Protein AF-A0A2E4ED97-F1 (afdb_monomer)

Structure (mmCIF, N/CA/C/O backbone):
data_AF-A0A2E4ED97-F1
#
_entry.id   AF-A0A2E4ED97-F1
#
loop_
_atom_site.group_PDB
_atom_site.id
_atom_site.type_symbol
_atom_site.label_atom_id
_atom_site.label_alt_id
_atom_site.label_comp_id
_atom_site.label_asym_id
_atom_site.label_entity_id
_atom_site.label_seq_id
_atom_site.pdbx_PDB_ins_code
_atom_site.Cartn_x
_atom_site.Cartn_y
_atom_site.Cartn_z
_atom_site.occupancy
_atom_site.B_iso_or_equiv
_atom_site.auth_seq_id
_atom_site.auth_comp_id
_atom_site.auth_asym_id
_atom_site.auth_atom_id
_atom_site.pdbx_PDB_model_num
ATOM 1 N N . MET A 1 1 ? -7.094 8.442 -19.538 1.00 48.50 1 MET A N 1
ATOM 2 C CA . MET A 1 1 ? -6.391 9.690 -19.163 1.00 48.50 1 MET A CA 1
ATOM 3 C C . MET A 1 1 ? -4.955 9.420 -18.689 1.00 48.50 1 MET A C 1
ATOM 5 O O . MET A 1 1 ? -4.063 10.078 -19.195 1.00 48.50 1 MET A O 1
ATOM 9 N N . GLY A 1 2 ? -4.703 8.425 -17.819 1.00 49.50 2 GLY A N 1
ATOM 10 C CA . GLY A 1 2 ? -3.381 8.196 -17.195 1.00 49.50 2 GLY A CA 1
ATOM 11 C C . GLY A 1 2 ? -2.204 7.784 -18.103 1.00 49.50 2 GLY A C 1
ATOM 12 O O . GLY A 1 2 ? -1.087 8.224 -17.866 1.00 49.50 2 GLY A O 1
ATOM 13 N N . LEU A 1 3 ? -2.413 7.007 -19.178 1.00 52.66 3 LEU A N 1
ATOM 14 C CA . LEU A 1 3 ? -1.298 6.632 -20.072 1.00 52.66 3 LEU A CA 1
ATOM 15 C C . LEU A 1 3 ? -0.729 7.816 -20.875 1.00 52.66 3 LEU A C 1
ATOM 17 O O . LEU A 1 3 ? 0.451 7.828 -21.201 1.00 52.66 3 LEU A O 1
ATOM 21 N N . PHE A 1 4 ? -1.558 8.815 -21.192 1.00 51.97 4 PHE A N 1
ATOM 22 C CA . PHE A 1 4 ? -1.123 10.000 -21.939 1.00 51.97 4 PHE A CA 1
ATOM 23 C C . PHE A 1 4 ? -0.359 10.994 -21.057 1.00 51.97 4 PHE A C 1
ATOM 25 O O . PHE A 1 4 ? 0.481 11.731 -21.564 1.00 51.97 4 PHE A O 1
ATOM 32 N N . THR A 1 5 ? -0.607 10.998 -19.742 1.00 56.44 5 THR A N 1
ATOM 33 C CA . THR A 1 5 ? 0.119 11.858 -18.797 1.00 56.44 5 THR A CA 1
ATOM 34 C C . THR A 1 5 ? 1.522 11.344 -18.477 1.00 56.44 5 THR A C 1
ATOM 36 O O . THR A 1 5 ? 2.351 12.146 -18.074 1.00 56.44 5 THR A O 1
ATOM 39 N N . LEU A 1 6 ? 1.826 10.058 -18.698 1.00 57.25 6 LEU A N 1
ATOM 40 C CA . LEU A 1 6 ? 3.166 9.492 -18.462 1.00 57.25 6 LEU A CA 1
ATOM 41 C C . LEU A 1 6 ? 4.239 10.139 -19.347 1.00 57.25 6 LEU A C 1
ATOM 43 O O . LEU A 1 6 ? 5.241 10.631 -18.835 1.00 57.25 6 LEU A O 1
ATOM 47 N N . ASN A 1 7 ? 3.979 10.241 -20.653 1.00 58.31 7 ASN A N 1
ATOM 48 C CA . ASN A 1 7 ? 4.899 10.910 -21.575 1.00 58.31 7 ASN A CA 1
ATOM 49 C C . ASN A 1 7 ? 5.078 12.395 -21.241 1.00 58.31 7 ASN A C 1
ATOM 51 O O . ASN A 1 7 ? 6.154 12.932 -21.429 1.00 58.31 7 ASN A O 1
ATOM 55 N N . TRP A 1 8 ? 4.030 13.069 -20.760 1.00 57.97 8 TRP A N 1
ATOM 56 C CA . TRP A 1 8 ? 4.088 14.511 -20.504 1.00 57.97 8 TRP A CA 1
ATOM 57 C C . TRP A 1 8 ? 4.713 14.869 -19.149 1.00 57.97 8 TRP A C 1
ATOM 59 O O . TRP A 1 8 ? 5.305 15.933 -19.010 1.00 57.97 8 TRP A O 1
ATOM 69 N N . VAL A 1 9 ? 4.554 14.005 -18.142 1.00 64.31 9 VAL A N 1
ATOM 70 C CA . VAL A 1 9 ? 5.041 14.245 -16.774 1.00 64.31 9 VAL A CA 1
ATOM 71 C C . VAL A 1 9 ? 6.419 13.643 -16.543 1.00 64.31 9 VAL A C 1
ATOM 73 O O . VAL A 1 9 ? 7.174 14.211 -15.766 1.00 64.31 9 VAL A O 1
ATOM 76 N N . SER A 1 10 ? 6.716 12.499 -17.163 1.00 59.62 10 SER A N 1
ATOM 77 C CA . SER A 1 10 ? 7.913 11.703 -16.865 1.00 59.62 10 SER A CA 1
ATOM 78 C C . SER A 1 10 ? 8.821 11.429 -18.064 1.00 59.62 10 SER A C 1
ATOM 80 O O . SER A 1 10 ? 9.864 10.819 -17.879 1.00 59.62 10 SER A O 1
ATOM 82 N N . ASP A 1 11 ? 8.432 11.824 -19.283 1.00 66.19 11 ASP A N 1
ATOM 83 C CA . ASP A 1 11 ? 9.076 11.405 -20.545 1.00 66.19 11 ASP A CA 1
ATOM 84 C C . ASP A 1 11 ? 9.209 9.869 -20.706 1.00 66.19 11 ASP A C 1
ATOM 86 O O . ASP A 1 11 ? 9.911 9.387 -21.591 1.00 66.19 11 ASP A O 1
ATOM 90 N N . VAL A 1 12 ? 8.507 9.087 -19.875 1.00 65.50 12 VAL A N 1
ATOM 91 C CA . VAL A 1 12 ? 8.504 7.620 -19.903 1.00 65.50 12 VAL A CA 1
ATOM 92 C C . VAL A 1 12 ? 7.413 7.133 -20.848 1.00 65.50 12 VAL A C 1
ATOM 94 O O . VAL A 1 12 ? 6.223 7.435 -20.669 1.00 65.50 12 VAL A O 1
ATOM 97 N N . LEU A 1 13 ? 7.801 6.314 -21.825 1.00 70.38 13 LEU A N 1
ATOM 98 C CA . LEU A 1 13 ? 6.840 5.673 -22.717 1.00 70.38 13 LEU A CA 1
ATOM 99 C C . LEU A 1 13 ? 6.055 4.594 -21.949 1.00 70.38 13 LEU A C 1
ATOM 101 O O . LEU A 1 13 ? 6.644 3.820 -21.198 1.00 70.38 13 LEU A O 1
ATOM 105 N N . PRO A 1 14 ? 4.741 4.419 -22.188 1.00 69.44 14 PRO A N 1
ATOM 106 C CA . PRO A 1 14 ? 3.959 3.376 -21.516 1.00 69.44 14 PRO A CA 1
ATOM 107 C C . PRO A 1 14 ? 4.469 1.939 -21.709 1.00 69.44 14 PRO A C 1
ATOM 109 O O . PRO A 1 14 ? 4.089 1.049 -20.956 1.00 69.44 14 PRO A O 1
ATOM 112 N N . ILE A 1 15 ? 5.304 1.692 -22.721 1.00 68.06 15 ILE A N 1
ATOM 113 C CA . ILE A 1 15 ? 5.941 0.389 -22.935 1.00 68.06 15 ILE A CA 1
ATOM 114 C C . ILE A 1 15 ? 7.127 0.164 -21.984 1.00 68.06 15 ILE A C 1
ATOM 116 O O . ILE A 1 15 ? 7.409 -0.972 -21.628 1.00 68.06 15 ILE A O 1
ATOM 120 N N . GLU A 1 16 ? 7.793 1.231 -21.537 1.00 78.00 16 GLU A N 1
ATOM 121 C CA . GLU A 1 16 ? 8.997 1.172 -20.694 1.00 78.00 16 GLU A CA 1
ATOM 122 C C . GLU A 1 16 ? 8.675 0.836 -19.235 1.00 78.00 16 GLU A C 1
ATOM 124 O O . GLU A 1 16 ? 9.534 0.360 -18.493 1.00 78.00 16 GLU A O 1
ATOM 129 N N . ILE A 1 17 ? 7.419 1.035 -18.827 1.00 83.00 17 ILE A N 1
ATOM 130 C CA . ILE A 1 17 ? 6.921 0.631 -17.508 1.00 83.00 17 ILE A CA 1
ATOM 131 C C . ILE A 1 17 ? 6.475 -0.833 -17.471 1.00 83.00 17 ILE A C 1
ATOM 133 O O . ILE A 1 17 ? 6.068 -1.309 -16.414 1.00 83.00 17 ILE A O 1
ATOM 137 N N . ILE A 1 18 ? 6.513 -1.551 -18.595 1.00 86.81 18 ILE A N 1
ATOM 138 C CA . ILE A 1 18 ? 6.181 -2.975 -18.665 1.00 86.81 18 ILE A CA 1
ATOM 139 C C . ILE A 1 18 ? 7.478 -3.751 -18.859 1.00 86.81 18 ILE A C 1
ATOM 141 O O . ILE A 1 18 ? 8.203 -3.538 -19.828 1.00 86.81 18 ILE A O 1
ATOM 145 N N . ASP A 1 19 ? 7.757 -4.690 -17.959 1.00 86.75 19 ASP A N 1
ATOM 146 C CA . ASP A 1 19 ? 8.857 -5.622 -18.162 1.00 86.75 19 ASP A CA 1
ATOM 147 C C . ASP A 1 19 ? 8.451 -6.681 -19.195 1.00 86.75 19 ASP A C 1
ATOM 149 O O . ASP A 1 19 ? 7.564 -7.506 -18.960 1.00 86.75 19 ASP A O 1
ATOM 153 N N . LEU A 1 20 ? 9.097 -6.632 -20.360 1.00 86.81 20 LEU A N 1
ATOM 154 C CA . LEU A 1 20 ? 8.907 -7.585 -21.456 1.00 86.81 20 LEU A CA 1
ATOM 155 C C . LEU A 1 20 ? 9.918 -8.740 -21.424 1.00 86.81 20 LEU A C 1
ATOM 157 O O . LEU A 1 20 ? 9.763 -9.704 -22.175 1.00 86.81 20 LEU A O 1
ATOM 161 N N . HIS A 1 21 ? 10.957 -8.646 -20.593 1.00 90.06 21 HIS A N 1
ATOM 162 C CA . HIS A 1 21 ? 12.028 -9.635 -20.512 1.00 90.06 21 HIS A CA 1
ATOM 163 C C . HIS A 1 21 ? 11.711 -10.720 -19.488 1.00 90.06 21 HIS A C 1
ATOM 165 O O . HIS A 1 21 ? 11.927 -11.905 -19.758 1.00 90.06 21 HIS A O 1
ATOM 171 N N . THR A 1 22 ? 11.177 -10.336 -18.329 1.00 91.69 22 THR A N 1
ATOM 172 C CA . THR A 1 22 ? 10.794 -11.304 -17.302 1.00 91.69 22 THR A CA 1
ATOM 173 C C . THR A 1 22 ? 9.485 -11.993 -17.684 1.00 91.69 22 THR A C 1
ATOM 175 O O . THR A 1 22 ? 8.490 -11.320 -17.962 1.00 91.69 22 THR A O 1
ATOM 178 N N . PRO A 1 23 ? 9.412 -13.334 -17.640 1.00 94.81 23 PRO A N 1
ATOM 179 C CA . PRO A 1 23 ? 8.164 -14.042 -17.870 1.00 94.81 23 PRO A CA 1
ATOM 180 C C . PRO A 1 23 ? 7.032 -13.562 -16.953 1.00 94.81 23 PRO A C 1
ATOM 182 O O . PRO A 1 23 ? 7.199 -13.458 -15.737 1.00 94.81 23 PRO A O 1
ATOM 185 N N . VAL A 1 24 ? 5.845 -13.347 -17.527 1.00 93.12 24 VAL A N 1
ATOM 186 C CA . VAL A 1 24 ? 4.677 -12.806 -16.805 1.00 93.12 24 VAL A CA 1
ATOM 187 C C . VAL A 1 24 ? 4.319 -13.633 -15.566 1.00 93.12 24 VAL A C 1
ATOM 189 O O . VAL A 1 24 ? 3.934 -13.074 -14.547 1.00 93.12 24 VAL A O 1
ATOM 192 N N . TYR A 1 25 ? 4.486 -14.957 -15.593 1.00 94.62 25 TYR A N 1
ATOM 193 C CA . TYR A 1 25 ? 4.185 -15.790 -14.423 1.00 94.62 25 TYR A CA 1
ATOM 194 C C . TYR A 1 25 ? 5.113 -15.509 -13.227 1.00 94.62 25 TYR A C 1
ATOM 196 O O . TYR A 1 25 ? 4.662 -15.623 -12.090 1.00 94.62 25 TYR A O 1
ATOM 204 N N . LEU A 1 26 ? 6.374 -15.111 -13.455 1.00 95.69 26 LEU A N 1
ATOM 205 C CA . LEU A 1 26 ? 7.281 -14.689 -12.379 1.00 95.69 26 LEU A CA 1
ATOM 206 C C . LEU A 1 26 ? 6.878 -13.321 -11.837 1.00 95.69 26 LEU A C 1
ATOM 208 O O . LEU A 1 26 ? 6.838 -13.138 -10.624 1.00 95.69 26 LEU A O 1
ATOM 212 N N . GLN A 1 27 ? 6.511 -12.395 -12.725 1.00 96.69 27 GLN A N 1
ATOM 213 C CA . GLN A 1 27 ? 5.984 -11.086 -12.339 1.00 96.69 27 GLN A CA 1
ATOM 214 C C . GLN A 1 27 ? 4.743 -11.237 -11.441 1.00 96.69 27 GLN A C 1
ATOM 216 O O . GLN A 1 27 ? 4.672 -10.665 -10.351 1.00 96.69 27 GLN A O 1
ATOM 221 N N . LEU A 1 28 ? 3.799 -12.090 -11.849 1.00 97.06 28 LEU A N 1
ATOM 222 C CA . LEU A 1 28 ? 2.621 -12.419 -11.049 1.00 97.06 28 LEU A CA 1
ATOM 223 C C . LEU A 1 28 ? 2.999 -13.103 -9.733 1.00 97.06 28 LEU A C 1
ATOM 225 O O . LEU A 1 28 ? 2.449 -12.742 -8.699 1.00 97.06 28 LEU A O 1
ATOM 229 N N . PHE A 1 29 ? 3.939 -14.051 -9.743 1.00 97.44 29 PHE A N 1
ATOM 230 C CA . PHE A 1 29 ? 4.383 -14.733 -8.526 1.00 97.44 29 PHE A CA 1
ATOM 231 C C . PHE A 1 29 ? 4.948 -13.752 -7.492 1.00 97.44 29 PHE A C 1
ATOM 233 O O . PHE A 1 29 ? 4.502 -13.764 -6.345 1.00 97.44 29 PHE A O 1
ATOM 240 N N . PHE A 1 30 ? 5.877 -12.875 -7.887 1.00 97.94 30 PHE A N 1
ATOM 241 C CA . PHE A 1 30 ? 6.465 -11.897 -6.970 1.00 97.94 30 PHE A CA 1
ATOM 242 C C . PHE A 1 30 ? 5.456 -10.848 -6.505 1.00 97.94 30 PHE A C 1
ATOM 244 O O . PHE A 1 30 ? 5.467 -10.492 -5.326 1.00 97.94 30 PHE A O 1
ATOM 251 N N . GLY A 1 31 ? 4.557 -10.397 -7.386 1.00 98.12 31 GLY A N 1
ATOM 252 C CA . GLY A 1 31 ? 3.472 -9.492 -7.007 1.00 98.12 31 GLY A CA 1
ATOM 253 C C . GLY A 1 31 ? 2.534 -10.129 -5.983 1.00 98.12 31 GLY A C 1
ATOM 254 O O . GLY A 1 31 ? 2.295 -9.567 -4.918 1.00 98.12 31 GLY A O 1
ATOM 255 N N . VAL A 1 32 ?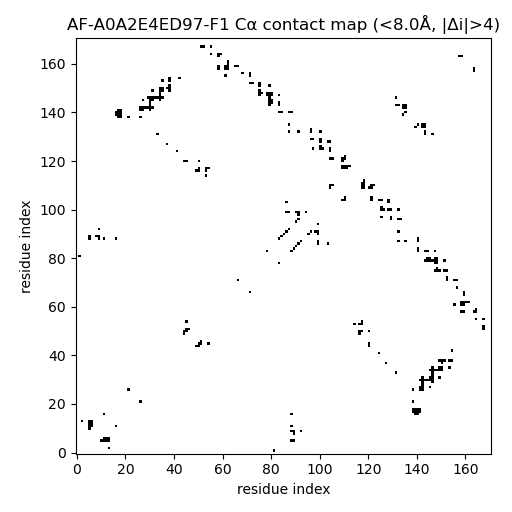 2.072 -11.352 -6.254 1.00 98.56 32 VAL A N 1
ATOM 256 C CA . VAL A 1 32 ? 1.195 -12.113 -5.355 1.00 98.56 32 VAL A CA 1
ATOM 257 C C . VAL A 1 32 ? 1.862 -12.370 -4.009 1.00 98.56 32 VAL A C 1
ATOM 259 O O . VAL A 1 32 ? 1.275 -12.066 -2.970 1.00 98.56 32 VAL A O 1
ATOM 262 N N . ALA A 1 33 ? 3.086 -12.897 -4.013 1.00 98.38 33 ALA A N 1
ATOM 263 C CA . ALA A 1 33 ? 3.819 -13.206 -2.790 1.00 98.38 33 ALA A CA 1
ATOM 264 C C . ALA A 1 33 ? 4.019 -11.952 -1.927 1.00 98.38 33 ALA A C 1
ATOM 266 O O . ALA A 1 33 ? 3.686 -11.964 -0.742 1.00 98.38 33 ALA A O 1
ATOM 267 N N . THR A 1 34 ? 4.494 -10.861 -2.534 1.00 98.50 34 THR A N 1
ATOM 268 C CA . THR A 1 34 ? 4.696 -9.577 -1.848 1.00 98.50 34 THR A CA 1
ATOM 269 C C . THR A 1 34 ? 3.381 -9.036 -1.289 1.00 98.50 34 THR A C 1
ATOM 271 O O . THR A 1 34 ? 3.323 -8.692 -0.111 1.00 98.50 34 THR A O 1
ATOM 274 N N . GLY A 1 35 ? 2.305 -9.038 -2.084 1.00 98.44 35 GLY A N 1
ATOM 275 C CA . GLY A 1 35 ? 0.987 -8.566 -1.657 1.00 98.44 35 GLY A CA 1
ATOM 276 C C . GLY A 1 35 ? 0.448 -9.321 -0.443 1.00 98.44 35 GLY A C 1
ATOM 277 O O . GLY A 1 35 ? 0.045 -8.700 0.540 1.00 98.44 35 GLY A O 1
ATOM 278 N N . PHE A 1 36 ? 0.507 -10.658 -0.458 1.00 98.56 36 PHE A N 1
ATOM 279 C CA . PHE A 1 36 ? 0.092 -11.470 0.689 1.00 98.56 36 PHE A CA 1
ATOM 280 C C . PHE A 1 36 ? 0.945 -11.193 1.928 1.00 98.56 36 PHE A C 1
ATOM 282 O O . PHE A 1 36 ? 0.392 -10.940 2.999 1.00 98.56 36 PHE A O 1
ATOM 289 N N . ILE A 1 37 ? 2.275 -11.223 1.799 1.00 98.56 37 ILE A N 1
ATOM 290 C CA . ILE A 1 37 ? 3.192 -10.998 2.926 1.00 98.56 37 ILE A CA 1
ATOM 291 C C . ILE A 1 37 ? 2.913 -9.637 3.569 1.00 98.56 37 ILE A C 1
ATOM 293 O O . ILE A 1 37 ? 2.705 -9.557 4.781 1.00 98.56 37 ILE A O 1
ATOM 297 N N . SER A 1 38 ? 2.839 -8.580 2.762 1.00 98.50 38 SER A N 1
ATOM 298 C CA . SER A 1 38 ? 2.560 -7.225 3.233 1.00 98.50 38 SER A CA 1
ATOM 299 C C . SER A 1 38 ? 1.183 -7.108 3.887 1.00 98.50 38 SER A C 1
ATOM 301 O O . SER A 1 38 ? 1.072 -6.490 4.946 1.00 98.50 38 SER A O 1
ATOM 303 N N . ALA A 1 39 ? 0.151 -7.740 3.317 1.00 98.25 39 ALA A N 1
ATOM 304 C CA . ALA A 1 39 ? -1.197 -7.720 3.880 1.00 98.25 39 ALA A CA 1
ATO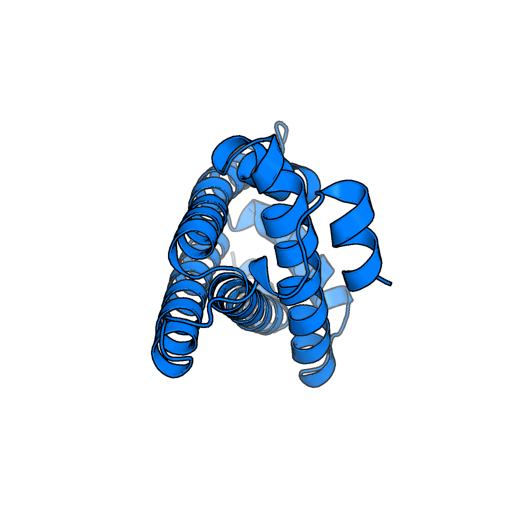M 305 C C . ALA A 1 39 ? -1.246 -8.388 5.256 1.00 98.25 39 ALA A C 1
ATOM 307 O O . ALA A 1 39 ? -1.810 -7.835 6.199 1.00 98.25 39 ALA A O 1
ATOM 308 N N . TYR A 1 40 ? -0.616 -9.557 5.399 1.00 97.81 40 TYR A N 1
ATOM 309 C CA . TYR A 1 40 ? -0.560 -10.266 6.676 1.00 97.81 40 TYR A CA 1
ATOM 310 C C . TYR A 1 40 ? 0.223 -9.488 7.735 1.00 97.81 40 TYR A C 1
ATOM 312 O O . TYR A 1 40 ? -0.217 -9.436 8.883 1.00 97.81 40 TYR A O 1
ATOM 320 N N . ILE A 1 41 ? 1.335 -8.843 7.365 1.00 97.81 41 ILE A N 1
ATOM 321 C CA . ILE A 1 41 ? 2.085 -7.969 8.280 1.00 97.81 41 ILE A CA 1
ATOM 322 C C . ILE A 1 41 ? 1.204 -6.803 8.746 1.00 97.81 41 ILE A C 1
ATOM 324 O O . ILE A 1 41 ? 1.111 -6.549 9.948 1.00 97.81 41 ILE A O 1
ATOM 328 N N . ALA A 1 42 ? 0.531 -6.114 7.821 1.00 96.56 42 ALA A N 1
ATOM 329 C CA . ALA A 1 42 ? -0.324 -4.979 8.156 1.00 96.56 42 ALA A CA 1
ATOM 330 C C . ALA A 1 42 ? -1.513 -5.394 9.036 1.00 96.56 42 ALA A C 1
ATOM 332 O O . ALA A 1 42 ? -1.762 -4.757 10.059 1.00 96.56 42 ALA A O 1
ATOM 333 N N . LEU A 1 43 ? -2.199 -6.493 8.705 1.00 95.75 43 LEU A N 1
ATOM 334 C CA . LEU A 1 43 ? -3.297 -7.023 9.518 1.00 95.75 43 LEU A CA 1
ATOM 335 C C . LEU A 1 43 ? -2.833 -7.433 10.916 1.00 95.75 43 LEU A C 1
ATOM 337 O O . LEU A 1 43 ? -3.475 -7.067 11.899 1.00 95.75 43 LEU A O 1
ATOM 341 N N . TYR A 1 44 ? -1.697 -8.126 11.021 1.00 95.12 44 TYR A N 1
ATOM 342 C CA . TYR A 1 44 ? -1.118 -8.493 12.312 1.00 95.12 44 TYR A CA 1
ATOM 343 C C . TYR A 1 44 ? -0.844 -7.259 13.181 1.00 95.12 44 TYR A C 1
ATOM 345 O O . TYR A 1 44 ? -1.115 -7.268 14.382 1.00 95.12 44 TYR A O 1
ATOM 353 N N . LEU A 1 45 ? -0.347 -6.173 12.581 1.00 94.19 45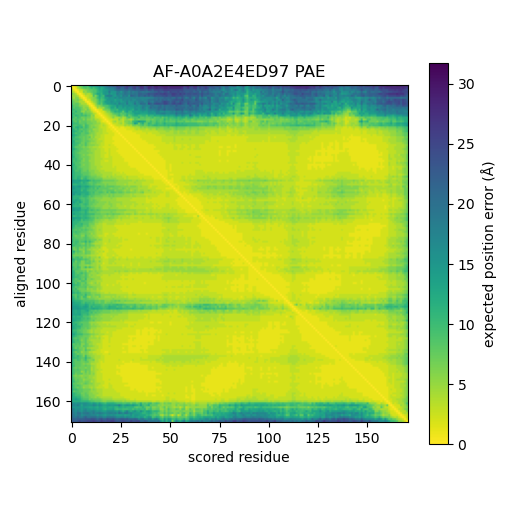 LEU A N 1
ATOM 354 C CA . LEU A 1 45 ? -0.124 -4.917 13.292 1.00 94.19 45 LEU A CA 1
ATOM 355 C C . LEU A 1 45 ? -1.432 -4.252 13.712 1.00 94.19 45 LEU A C 1
ATOM 357 O O . LEU A 1 45 ? -1.539 -3.868 14.875 1.00 94.19 45 LEU A O 1
ATOM 361 N N . ILE A 1 46 ? -2.415 -4.139 12.816 1.00 92.75 46 ILE A N 1
ATOM 362 C CA . ILE A 1 46 ? -3.719 -3.517 13.100 1.00 92.75 46 ILE A CA 1
ATOM 363 C C . ILE A 1 46 ? -4.436 -4.247 14.245 1.00 92.75 46 ILE A C 1
ATOM 365 O O . ILE A 1 46 ? -4.936 -3.600 15.167 1.00 92.75 46 ILE A O 1
ATOM 369 N N . GLU A 1 47 ? -4.432 -5.581 14.221 1.00 90.44 47 GLU A N 1
ATOM 370 C CA . GLU A 1 47 ? -5.076 -6.424 15.237 1.00 90.44 47 GLU A CA 1
ATOM 371 C C . GLU A 1 47 ? -4.235 -6.553 16.529 1.00 90.44 47 GLU A C 1
ATOM 373 O O . GLU A 1 47 ? -4.716 -7.055 17.548 1.00 90.44 47 GLU A O 1
ATOM 378 N N . SER A 1 48 ? -2.988 -6.066 16.538 1.00 92.25 48 SER A N 1
ATOM 379 C CA . SER A 1 48 ? -2.127 -6.099 17.724 1.00 92.25 48 SER A CA 1
ATOM 380 C C . SER A 1 48 ? -2.637 -5.181 18.837 1.00 92.25 48 SER A C 1
ATOM 382 O O . SER A 1 48 ? -3.094 -4.064 18.594 1.00 92.25 48 SER A O 1
ATOM 384 N N . LYS A 1 49 ? -2.436 -5.584 20.100 1.00 89.75 49 LYS A N 1
ATOM 385 C CA . LYS A 1 49 ? -2.812 -4.792 21.292 1.00 89.75 49 LYS A CA 1
ATOM 386 C C . LYS A 1 49 ? -2.272 -3.353 21.281 1.00 89.75 49 LYS A C 1
ATOM 388 O O . LYS A 1 49 ? -2.850 -2.484 21.928 1.00 89.75 49 LYS A O 1
ATOM 393 N N 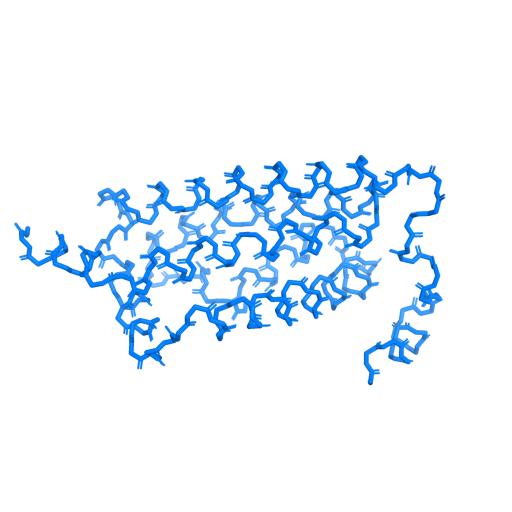. LEU A 1 50 ? -1.166 -3.111 20.575 1.00 90.50 50 LEU A N 1
ATOM 394 C CA . LEU A 1 50 ? -0.525 -1.805 20.480 1.00 90.50 50 LEU A CA 1
ATOM 395 C C . LEU A 1 50 ? -1.321 -0.829 19.604 1.00 90.50 50 LEU A C 1
ATOM 397 O O . LEU A 1 50 ? -1.602 0.284 20.041 1.00 90.50 50 LEU A O 1
ATOM 401 N N . ILE A 1 51 ? -1.661 -1.234 18.377 1.00 92.50 51 ILE A N 1
ATOM 402 C CA . ILE A 1 51 ? -2.277 -0.360 17.361 1.00 92.50 51 ILE A CA 1
ATOM 403 C C . ILE A 1 51 ? -3.796 -0.360 17.472 1.00 92.50 51 ILE A C 1
ATOM 405 O O . ILE A 1 51 ? -4.442 0.659 17.210 1.00 92.50 51 ILE A O 1
ATOM 409 N N . ARG A 1 52 ? -4.358 -1.486 17.916 1.00 89.00 52 ARG A N 1
ATOM 410 C CA . ARG A 1 52 ? -5.789 -1.738 18.005 1.00 89.00 52 ARG A C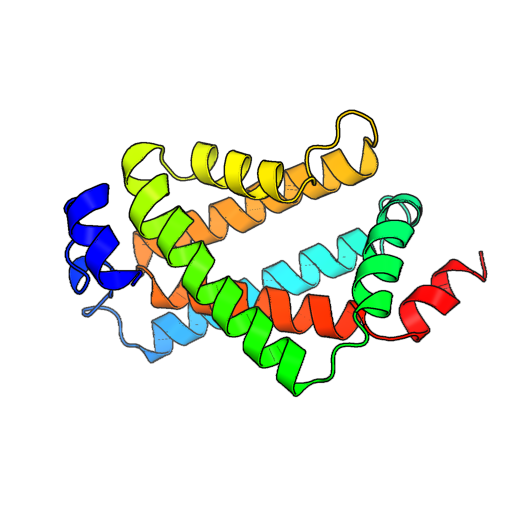A 1
ATOM 411 C C . ARG A 1 52 ? -6.602 -0.532 18.486 1.00 89.00 52 ARG A C 1
ATOM 413 O O . ARG A 1 52 ? -7.460 -0.094 17.724 1.00 89.00 52 ARG A O 1
ATOM 420 N N . PRO A 1 53 ? -6.320 0.114 19.635 1.00 89.00 53 PRO A N 1
ATOM 421 C CA . PRO A 1 53 ? -7.218 1.155 20.134 1.00 89.00 53 PRO A CA 1
ATOM 422 C C . PRO A 1 53 ? -7.251 2.413 19.246 1.00 89.00 53 PRO A C 1
ATOM 424 O O . PRO A 1 53 ? -8.223 3.158 19.287 1.00 89.00 53 PRO A O 1
ATOM 427 N N . SER A 1 54 ? -6.223 2.630 18.419 1.00 91.19 54 SER A N 1
ATOM 428 C CA . SER A 1 54 ? -6.169 3.725 17.441 1.00 91.19 54 SER A CA 1
ATOM 429 C C . SER A 1 54 ? -6.753 3.345 16.075 1.00 91.19 54 SER A C 1
ATOM 431 O O . SER A 1 54 ? -7.196 4.210 15.321 1.00 91.19 54 SER A O 1
ATOM 433 N N . SER A 1 55 ? -6.797 2.049 15.749 1.00 89.56 55 SER A N 1
ATOM 434 C CA . SER A 1 55 ? -7.336 1.553 14.474 1.00 89.56 55 SER A CA 1
ATOM 435 C C . SER A 1 55 ? -8.869 1.553 14.393 1.00 89.56 55 SER A C 1
ATOM 437 O O . SER A 1 55 ? -9.400 1.553 13.284 1.00 89.56 55 SER A O 1
ATOM 439 N N . LYS A 1 56 ? -9.587 1.619 15.533 1.00 89.56 56 LYS A N 1
ATOM 440 C CA . LYS A 1 56 ? -11.064 1.546 15.579 1.00 89.56 56 LYS A CA 1
ATOM 441 C C . LYS A 1 56 ? -11.728 2.565 14.650 1.00 89.56 56 LYS A C 1
ATOM 443 O O . LYS A 1 56 ? -12.552 2.193 13.831 1.00 89.56 56 LYS A O 1
ATOM 448 N N . LYS A 1 57 ? -11.275 3.823 14.677 1.00 89.19 57 LYS A N 1
ATOM 449 C CA . LYS A 1 57 ? -11.787 4.878 13.786 1.00 89.19 57 LYS A CA 1
ATOM 450 C C . LYS A 1 57 ? -11.701 4.489 12.303 1.00 89.19 57 LYS A C 1
ATOM 452 O O . LYS A 1 57 ? -12.613 4.790 11.544 1.00 89.19 57 LYS A O 1
ATOM 457 N N . TYR A 1 58 ? -10.600 3.870 11.878 1.00 90.00 58 TYR A N 1
ATOM 458 C CA . TYR A 1 58 ? -10.399 3.473 10.482 1.00 90.00 58 TYR A CA 1
ATOM 459 C C . TYR A 1 58 ? -11.271 2.272 10.109 1.00 90.00 58 TYR A C 1
ATOM 461 O O . TYR A 1 58 ? -11.832 2.245 9.017 1.00 90.00 58 TYR A O 1
ATOM 469 N N . ILE A 1 59 ? -11.431 1.319 11.030 1.00 91.69 59 ILE A N 1
ATOM 470 C CA . ILE A 1 59 ? -12.353 0.188 10.877 1.00 91.69 59 ILE A CA 1
ATOM 471 C C . ILE A 1 59 ? -13.790 0.690 10.724 1.00 91.69 59 ILE A C 1
ATOM 473 O O . ILE A 1 59 ? -14.449 0.326 9.755 1.00 91.69 59 ILE A O 1
ATOM 477 N N . ASP A 1 60 ? -14.242 1.576 11.613 1.00 91.75 60 ASP A N 1
ATOM 478 C CA . ASP A 1 60 ? -15.597 2.134 11.581 1.00 91.75 60 ASP A CA 1
ATOM 479 C C . ASP A 1 60 ? -15.856 2.896 10.268 1.00 91.75 60 ASP A C 1
ATOM 481 O O . ASP A 1 60 ? -16.934 2.784 9.683 1.00 91.75 60 ASP A O 1
ATOM 485 N N . LEU A 1 61 ? -14.854 3.628 9.758 1.00 92.00 61 LEU A N 1
ATOM 486 C CA . LEU A 1 61 ? -14.929 4.295 8.454 1.00 92.00 61 LEU A CA 1
ATOM 487 C C . LEU A 1 61 ? -15.097 3.292 7.306 1.00 92.00 61 LEU A C 1
ATOM 489 O O . LEU A 1 61 ? -15.988 3.473 6.479 1.00 92.00 61 LEU A O 1
ATOM 493 N N . ILE A 1 62 ? -14.274 2.237 7.260 1.00 93.38 62 ILE A N 1
ATOM 494 C CA . ILE A 1 62 ? -14.340 1.209 6.207 1.00 93.38 62 ILE A CA 1
ATOM 495 C C . ILE A 1 62 ? -15.676 0.460 6.266 1.00 93.38 62 ILE A C 1
ATOM 497 O O . ILE A 1 62 ? -16.323 0.278 5.237 1.00 93.38 62 ILE A O 1
ATOM 501 N N . GLN A 1 63 ? -16.131 0.073 7.457 1.00 93.75 63 GLN A N 1
ATOM 502 C CA . GLN A 1 63 ? -17.424 -0.591 7.631 1.00 93.75 63 GLN A CA 1
ATOM 503 C C . GLN A 1 63 ? -18.595 0.327 7.255 1.00 93.75 63 GLN A C 1
ATOM 505 O O . GLN A 1 63 ? -19.563 -0.132 6.650 1.00 93.75 63 GLN A O 1
ATOM 510 N N . GLY A 1 64 ? -18.491 1.630 7.538 1.00 93.31 64 GLY A N 1
ATOM 511 C CA . GLY A 1 64 ? -19.487 2.633 7.157 1.00 93.31 64 GLY A CA 1
ATOM 512 C C . GLY A 1 64 ? -19.679 2.787 5.643 1.00 93.31 64 GLY A C 1
ATOM 513 O O . GLY A 1 64 ? -20.768 3.168 5.209 1.00 93.31 64 GLY A O 1
ATOM 514 N N . LEU A 1 65 ? -18.674 2.432 4.831 1.00 93.00 65 LEU A N 1
ATOM 515 C CA . LEU A 1 65 ? -18.797 2.398 3.368 1.00 93.00 65 LEU A CA 1
ATOM 516 C C . LEU A 1 65 ? -19.735 1.286 2.873 1.00 93.00 65 LEU A C 1
ATOM 518 O O . LEU A 1 65 ? -20.219 1.374 1.749 1.00 93.00 65 LEU A O 1
ATOM 522 N N . ASN A 1 66 ? -20.007 0.264 3.698 1.00 93.81 66 ASN A N 1
ATOM 523 C CA . ASN A 1 66 ? -20.874 -0.874 3.373 1.00 93.81 66 ASN A CA 1
ATOM 524 C C . ASN A 1 66 ? -20.527 -1.555 2.033 1.00 93.81 66 ASN A C 1
ATOM 526 O O . ASN A 1 66 ? -21.418 -1.961 1.285 1.00 93.81 66 ASN A O 1
ATOM 530 N N . LEU A 1 67 ? -19.228 -1.688 1.741 1.00 94.38 67 LEU A N 1
ATOM 531 C CA . LEU A 1 67 ? -18.746 -2.238 0.475 1.00 94.38 67 LEU A CA 1
ATOM 532 C C . LEU A 1 67 ? -19.113 -3.717 0.326 1.00 94.38 67 LEU A C 1
ATOM 534 O O . LEU A 1 67 ? -18.869 -4.545 1.210 1.00 94.38 67 LEU A O 1
ATOM 538 N N . ASN A 1 68 ? -19.638 -4.076 -0.839 1.00 95.31 68 ASN A N 1
ATOM 539 C CA . ASN A 1 68 ? -19.803 -5.464 -1.234 1.00 95.31 68 ASN A CA 1
ATOM 540 C C . ASN A 1 68 ? -18.492 -6.042 -1.807 1.00 95.31 68 ASN A C 1
ATOM 542 O O . ASN A 1 68 ? -17.538 -5.334 -2.125 1.00 95.31 68 ASN A O 1
ATOM 546 N N . ARG A 1 69 ? -18.439 -7.369 -1.971 1.00 95.44 69 ARG A N 1
ATOM 547 C CA . ARG A 1 69 ? -17.225 -8.068 -2.437 1.00 95.44 69 ARG A CA 1
ATOM 548 C C . ARG A 1 69 ? -16.735 -7.603 -3.812 1.00 95.44 69 ARG A C 1
ATOM 550 O O . ARG A 1 69 ? -15.530 -7.567 -4.030 1.00 95.44 69 ARG A O 1
ATOM 557 N N . MET A 1 70 ? -17.645 -7.271 -4.728 1.00 96.94 70 MET A N 1
ATOM 558 C CA . MET A 1 70 ? -17.264 -6.788 -6.058 1.00 96.94 70 MET A CA 1
ATOM 559 C C . MET A 1 70 ? -16.730 -5.359 -5.995 1.00 96.94 70 MET A C 1
ATOM 561 O O . MET A 1 70 ? -15.743 -5.059 -6.657 1.00 96.94 70 MET A O 1
ATOM 565 N N . GLU A 1 71 ? -17.335 -4.500 -5.173 1.00 97.38 71 GLU A N 1
ATOM 566 C CA . GLU A 1 71 ? -16.846 -3.136 -4.945 1.00 97.38 71 GLU A CA 1
ATOM 567 C C . GLU A 1 71 ? -15.439 -3.138 -4.356 1.00 97.38 71 GLU A C 1
ATOM 569 O O . GLU A 1 71 ? -14.602 -2.379 -4.829 1.00 97.38 71 GLU A O 1
ATOM 574 N N . ILE A 1 72 ? -15.150 -4.035 -3.406 1.00 97.88 72 ILE A N 1
ATOM 575 C CA . ILE A 1 72 ? -13.796 -4.211 -2.864 1.00 97.88 72 ILE A CA 1
ATOM 576 C C . ILE A 1 72 ? -12.815 -4.551 -3.989 1.00 97.88 72 ILE A C 1
ATOM 578 O O . ILE A 1 72 ? -11.823 -3.855 -4.159 1.00 97.88 72 ILE A O 1
ATOM 582 N N . VAL A 1 73 ? -13.107 -5.570 -4.803 1.00 98.25 73 VAL A N 1
ATOM 583 C CA . VAL A 1 73 ? -12.211 -5.986 -5.896 1.00 98.25 73 VAL A CA 1
ATOM 584 C C . VAL A 1 73 ? -11.995 -4.861 -6.912 1.00 98.25 73 VAL A C 1
ATOM 586 O O . VAL A 1 73 ? -10.863 -4.615 -7.319 1.00 98.25 73 VAL A O 1
ATOM 589 N N . ILE A 1 74 ? -13.055 -4.159 -7.316 1.00 98.00 74 ILE A N 1
ATOM 590 C CA . ILE A 1 74 ? -12.954 -3.067 -8.295 1.00 98.00 74 ILE A CA 1
ATOM 591 C C . ILE A 1 74 ? -12.171 -1.888 -7.712 1.00 98.00 74 ILE A C 1
ATOM 593 O O . ILE A 1 74 ? -11.297 -1.349 -8.390 1.00 98.00 74 ILE A O 1
ATOM 597 N N . LEU A 1 75 ? -12.457 -1.499 -6.467 1.00 97.06 75 LEU A N 1
ATOM 598 C CA . LEU A 1 75 ? -11.767 -0.403 -5.793 1.00 97.06 75 LEU A CA 1
ATOM 599 C C . LEU A 1 75 ? -10.276 -0.709 -5.648 1.00 97.06 75 LEU A C 1
ATOM 601 O O . LEU A 1 75 ? -9.458 0.106 -6.064 1.00 97.06 75 LEU A O 1
ATOM 605 N N . SER A 1 76 ? -9.934 -1.899 -5.151 1.00 98.06 76 SER A N 1
ATOM 606 C CA . SER A 1 76 ? -8.548 -2.350 -5.016 1.00 98.06 76 SER A CA 1
ATOM 607 C C . SER A 1 76 ? -7.829 -2.424 -6.359 1.00 98.06 76 SER A C 1
ATOM 609 O O . SER A 1 76 ? -6.637 -2.151 -6.434 1.00 98.06 76 SER A O 1
ATOM 611 N N . PHE A 1 77 ? -8.520 -2.806 -7.438 1.00 97.81 77 PHE A N 1
ATOM 612 C CA . PHE A 1 77 ? -7.911 -2.841 -8.768 1.00 97.81 77 PHE A CA 1
ATOM 613 C C . PHE A 1 77 ? -7.598 -1.424 -9.259 1.00 97.81 77 PHE A C 1
ATOM 615 O O . PHE A 1 77 ? -6.486 -1.144 -9.704 1.00 97.81 77 PHE A O 1
ATOM 622 N N . CYS A 1 78 ? -8.564 -0.512 -9.147 1.00 97.25 78 CYS A N 1
ATOM 623 C CA . CYS A 1 78 ? -8.382 0.883 -9.535 1.00 97.25 78 CYS A CA 1
ATOM 624 C C . CYS A 1 78 ? -7.286 1.572 -8.711 1.00 97.25 78 CYS A C 1
ATOM 626 O O . CYS A 1 78 ? -6.454 2.268 -9.294 1.00 97.25 78 CYS A O 1
ATOM 628 N N . ALA A 1 79 ? -7.272 1.364 -7.392 1.00 95.19 79 ALA A N 1
ATOM 629 C CA . ALA A 1 79 ? -6.258 1.904 -6.493 1.00 95.19 79 ALA A CA 1
ATOM 630 C C . ALA A 1 79 ? -4.885 1.287 -6.783 1.00 95.19 79 ALA A C 1
ATOM 632 O O . ALA A 1 79 ? -3.962 2.007 -7.154 1.00 95.19 79 ALA A O 1
ATOM 633 N N . GLY A 1 80 ? -4.775 -0.044 -6.770 1.00 96.88 80 GLY A N 1
ATOM 634 C CA . GLY A 1 80 ? -3.505 -0.741 -6.964 1.00 96.88 80 GLY A CA 1
ATOM 635 C C . GLY A 1 80 ? -2.810 -0.413 -8.287 1.00 96.88 80 GLY A C 1
ATOM 636 O O . GLY A 1 80 ? -1.602 -0.215 -8.313 1.00 96.88 80 GLY A O 1
ATOM 637 N N . PHE A 1 81 ? -3.543 -0.282 -9.395 1.00 95.75 81 PHE A N 1
ATOM 638 C CA . PHE A 1 81 ? -2.928 0.119 -10.667 1.00 95.75 81 PHE A CA 1
ATOM 639 C C . PHE A 1 81 ? -2.756 1.636 -10.790 1.00 95.75 81 PHE A C 1
ATOM 641 O O . PHE A 1 81 ? -1.724 2.101 -11.276 1.00 95.75 81 PHE A O 1
ATOM 648 N N . GLY A 1 82 ? -3.755 2.421 -10.384 1.00 95.12 82 GLY A N 1
ATOM 649 C CA . GLY A 1 82 ? -3.724 3.876 -10.523 1.00 95.12 82 GLY A CA 1
ATOM 650 C C . GLY A 1 82 ? -2.640 4.519 -9.664 1.00 95.12 82 GLY A C 1
ATOM 651 O O . GLY A 1 82 ? -1.872 5.351 -10.154 1.00 95.12 82 GLY A O 1
ATOM 652 N N . GLU A 1 83 ? -2.550 4.103 -8.404 1.00 96.56 83 GLU A N 1
ATOM 653 C CA . GLU A 1 83 ? -1.569 4.620 -7.460 1.00 96.56 83 GLU A CA 1
ATOM 654 C C . GLU A 1 83 ? -0.160 4.154 -7.810 1.00 96.56 83 GLU A C 1
ATOM 656 O O . GLU A 1 83 ? 0.740 4.985 -7.852 1.00 96.56 83 GLU A O 1
ATOM 661 N N . GLU A 1 84 ? 0.063 2.884 -8.161 1.00 97.19 84 GLU A N 1
ATOM 662 C CA . GLU A 1 84 ? 1.414 2.446 -8.538 1.00 97.19 84 GLU A CA 1
ATOM 663 C C . GLU A 1 84 ? 1.904 3.129 -9.824 1.00 97.19 84 GLU A C 1
ATOM 665 O O . GLU A 1 84 ? 3.081 3.473 -9.915 1.00 97.19 84 GLU A O 1
ATOM 670 N N . ILE A 1 85 ? 1.032 3.430 -10.795 1.00 93.50 85 ILE A N 1
ATOM 671 C CA . ILE A 1 85 ? 1.431 4.246 -11.956 1.00 93.50 85 ILE A CA 1
ATOM 672 C C . ILE A 1 85 ? 1.841 5.652 -11.496 1.00 93.50 85 ILE A C 1
ATOM 674 O O . ILE A 1 85 ? 2.904 6.142 -11.875 1.00 93.50 85 ILE A O 1
ATOM 678 N N . LEU A 1 86 ? 1.035 6.303 -10.655 1.00 93.31 86 LEU A N 1
ATOM 679 C CA . LEU A 1 86 ? 1.332 7.653 -10.177 1.00 93.31 86 LEU A CA 1
ATOM 680 C C . LEU A 1 86 ? 2.619 7.703 -9.339 1.00 93.31 86 LEU A C 1
ATOM 682 O O . LEU A 1 86 ? 3.485 8.551 -9.561 1.00 93.31 86 LEU A O 1
ATOM 686 N N . PHE A 1 87 ? 2.759 6.804 -8.372 1.00 95.81 87 PHE A N 1
ATOM 687 C CA . PHE A 1 87 ? 3.862 6.832 -7.425 1.00 95.81 87 PHE A CA 1
ATOM 688 C C . PHE A 1 87 ? 5.128 6.200 -7.989 1.00 95.81 87 PHE A C 1
ATOM 690 O O . PHE A 1 87 ? 6.201 6.739 -7.754 1.00 95.81 87 PHE A O 1
ATOM 697 N N . ARG A 1 88 ? 5.055 5.114 -8.762 1.00 94.69 88 ARG A N 1
ATOM 698 C CA . ARG A 1 88 ? 6.260 4.448 -9.285 1.00 94.69 88 ARG A CA 1
ATOM 699 C C . ARG A 1 88 ? 6.709 5.006 -10.618 1.00 94.69 88 ARG A C 1
ATOM 701 O O . ARG A 1 88 ? 7.861 5.407 -10.752 1.00 94.69 88 ARG A O 1
ATOM 708 N N . ALA A 1 89 ? 5.806 5.056 -11.592 1.00 89.69 89 ALA A N 1
ATOM 709 C CA . ALA A 1 89 ? 6.189 5.486 -12.929 1.00 89.69 89 ALA A CA 1
ATOM 710 C C . ALA A 1 89 ? 6.443 6.997 -12.995 1.00 89.69 89 ALA A C 1
ATOM 712 O O . ALA A 1 89 ? 7.395 7.409 -13.651 1.00 89.69 89 ALA A O 1
ATOM 713 N N . CYS A 1 90 ? 5.665 7.813 -12.270 1.00 89.88 90 CYS A N 1
ATOM 714 C CA . CYS A 1 90 ? 5.878 9.262 -12.260 1.00 89.88 90 CYS A CA 1
ATOM 715 C C . CYS A 1 90 ? 6.768 9.718 -11.094 1.00 89.88 90 CYS A C 1
ATOM 717 O O . CYS A 1 90 ? 7.816 10.316 -11.310 1.00 89.88 90 CYS A O 1
ATOM 719 N N . MET A 1 91 ? 6.362 9.483 -9.842 1.00 91.88 91 MET A N 1
ATOM 720 C CA . MET A 1 91 ? 7.012 10.135 -8.696 1.00 91.88 91 MET A CA 1
ATOM 721 C C . MET A 1 91 ? 8.381 9.529 -8.338 1.00 91.88 91 MET A C 1
ATOM 723 O O . MET A 1 91 ? 9.357 10.263 -8.172 1.00 91.88 91 MET A O 1
ATOM 727 N N . GLN A 1 92 ? 8.481 8.202 -8.252 1.00 94.31 92 GLN A N 1
ATOM 728 C CA . GLN A 1 92 ? 9.715 7.493 -7.897 1.00 94.31 92 GLN A CA 1
ATOM 729 C C . GLN A 1 92 ? 10.825 7.732 -8.916 1.00 94.31 92 GLN A C 1
ATOM 731 O O . GLN A 1 92 ? 11.983 7.804 -8.513 1.00 94.31 92 GLN A O 1
ATOM 736 N N . HIS A 1 93 ? 10.481 7.943 -10.189 1.00 88.31 93 HIS A N 1
ATOM 737 C CA . HIS A 1 93 ? 11.439 8.336 -11.222 1.00 88.31 93 HIS A CA 1
ATOM 738 C C . HIS A 1 93 ? 12.231 9.600 -10.837 1.00 88.31 93 HIS A C 1
ATOM 740 O O . HIS A 1 93 ? 13.442 9.652 -11.037 1.00 88.31 93 HIS A O 1
ATOM 746 N N . TYR A 1 94 ? 11.574 10.592 -10.224 1.00 90.06 94 TYR A N 1
ATOM 747 C CA . TYR A 1 94 ? 12.203 11.864 -9.852 1.00 90.06 94 TYR A CA 1
ATOM 748 C C . TYR A 1 94 ? 12.754 11.901 -8.426 1.00 90.06 94 TYR A C 1
ATOM 750 O O . TYR A 1 94 ? 13.780 12.530 -8.175 1.00 90.06 94 TYR A O 1
ATOM 758 N N . PHE A 1 95 ? 12.069 11.260 -7.477 1.00 93.44 95 PHE A N 1
ATOM 759 C CA . PHE A 1 95 ? 12.364 11.406 -6.046 1.00 93.44 95 PHE A CA 1
ATOM 760 C C . PHE A 1 95 ? 12.977 10.152 -5.409 1.00 93.44 95 PHE A C 1
ATOM 762 O O . PHE A 1 95 ? 13.361 10.173 -4.237 1.00 93.44 95 PHE A O 1
ATOM 769 N N . GLY A 1 96 ? 13.079 9.055 -6.161 1.00 96.25 96 GLY A N 1
ATOM 770 C CA . GLY A 1 96 ? 13.537 7.765 -5.661 1.00 96.25 96 GLY A CA 1
ATOM 771 C C . GLY A 1 96 ? 12.529 7.078 -4.733 1.00 96.25 96 GLY A C 1
ATOM 772 O O . GLY A 1 96 ? 11.457 7.602 -4.411 1.00 96.25 96 GLY A O 1
ATOM 773 N N . ILE A 1 97 ? 12.881 5.864 -4.302 1.00 97.88 97 ILE A N 1
ATOM 774 C CA . ILE A 1 97 ? 11.983 4.954 -3.570 1.00 97.88 97 ILE A CA 1
ATOM 775 C C . ILE 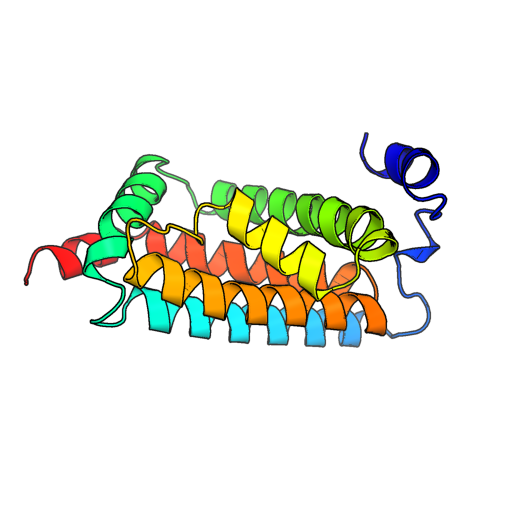A 1 97 ? 11.533 5.540 -2.228 1.00 97.88 97 ILE A C 1
ATOM 777 O O . ILE A 1 97 ? 10.339 5.601 -1.942 1.00 97.88 97 ILE A O 1
ATOM 781 N N . TRP A 1 98 ? 12.477 5.979 -1.392 1.00 98.19 98 TRP A N 1
ATOM 782 C CA . TRP A 1 98 ? 12.187 6.316 0.004 1.00 98.19 98 TRP A CA 1
ATOM 783 C C . TRP A 1 98 ? 11.356 7.589 0.159 1.00 98.19 98 TRP A C 1
ATOM 785 O O . TRP A 1 98 ? 10.410 7.599 0.944 1.00 98.19 98 TRP A O 1
ATOM 795 N N . ILE A 1 99 ? 11.654 8.645 -0.607 1.00 97.88 99 ILE A N 1
ATOM 796 C CA . ILE A 1 99 ? 10.863 9.886 -0.569 1.00 97.88 99 ILE A CA 1
ATOM 797 C C . ILE A 1 99 ? 9.443 9.607 -1.067 1.00 97.88 99 ILE A C 1
ATOM 799 O O . ILE A 1 99 ? 8.477 10.012 -0.422 1.00 97.88 99 ILE A O 1
ATOM 803 N N . THR A 1 100 ? 9.310 8.852 -2.159 1.00 97.75 100 THR A N 1
ATOM 804 C CA . THR A 1 100 ? 8.007 8.437 -2.691 1.00 97.75 100 THR A CA 1
ATOM 805 C C . THR A 1 100 ? 7.219 7.623 -1.667 1.00 97.75 100 THR A C 1
ATOM 807 O O . THR A 1 100 ? 6.046 7.908 -1.442 1.00 97.75 100 THR A O 1
ATOM 810 N N . ALA A 1 101 ? 7.855 6.664 -0.987 1.00 98.25 101 ALA A N 1
ATOM 811 C CA . ALA A 1 101 ? 7.207 5.855 0.043 1.00 98.25 101 ALA A CA 1
ATOM 812 C C . ALA A 1 101 ? 6.746 6.690 1.247 1.00 98.25 101 ALA A C 1
ATOM 814 O O . ALA A 1 101 ? 5.632 6.504 1.736 1.00 98.25 101 ALA A O 1
ATOM 815 N N . ILE A 1 102 ? 7.561 7.648 1.699 1.00 98.12 102 ILE A N 1
ATOM 816 C CA . ILE A 1 102 ? 7.182 8.575 2.774 1.00 98.12 102 ILE A CA 1
ATOM 817 C C . ILE A 1 102 ? 5.972 9.411 2.359 1.00 98.12 102 ILE A C 1
ATOM 819 O O . ILE A 1 102 ? 5.021 9.520 3.132 1.00 98.12 102 ILE A O 1
ATOM 823 N N . VAL A 1 103 ? 5.981 9.980 1.150 1.00 97.75 103 VAL A N 1
ATOM 824 C CA . VAL A 1 103 ? 4.869 10.808 0.664 1.00 97.75 103 VAL A CA 1
ATOM 825 C C . VAL A 1 103 ? 3.599 9.981 0.502 1.00 97.75 103 VAL A C 1
ATOM 827 O O . VAL A 1 103 ? 2.551 10.411 0.981 1.00 97.75 103 VAL A O 1
ATOM 830 N N . PHE A 1 104 ? 3.695 8.783 -0.075 1.00 97.50 104 PHE A N 1
ATOM 831 C CA . PHE A 1 104 ? 2.582 7.841 -0.176 1.00 97.50 104 PHE A CA 1
ATOM 832 C C . PHE A 1 104 ? 1.936 7.611 1.196 1.00 97.50 104 PHE A C 1
ATOM 834 O O . PHE A 1 104 ? 0.742 7.826 1.379 1.00 97.50 104 PHE A O 1
ATOM 841 N N . VAL A 1 105 ? 2.726 7.249 2.207 1.00 97.31 105 VAL A N 1
ATOM 842 C CA . VAL A 1 105 ? 2.204 6.969 3.554 1.00 97.31 105 VAL A CA 1
ATOM 843 C C . VAL A 1 105 ? 1.674 8.236 4.242 1.00 97.31 105 VAL A C 1
ATOM 845 O O . VAL A 1 105 ? 0.694 8.177 4.991 1.00 97.31 105 VAL A O 1
ATOM 848 N N . ALA A 1 106 ? 2.285 9.394 3.982 1.00 95.56 106 ALA A N 1
ATOM 849 C CA . ALA A 1 106 ? 1.853 10.673 4.535 1.00 95.56 106 ALA A CA 1
ATOM 850 C C . ALA A 1 106 ? 0.458 11.077 4.039 1.00 95.56 106 ALA A C 1
ATOM 852 O O . ALA A 1 106 ? -0.378 11.470 4.856 1.00 95.56 106 ALA A O 1
ATOM 853 N N . ILE A 1 107 ? 0.178 10.948 2.735 1.00 95.44 107 ILE A N 1
ATOM 854 C CA . ILE A 1 107 ? -1.130 11.326 2.171 1.00 95.44 107 ILE A CA 1
ATOM 855 C C . ILE A 1 107 ? -2.263 10.396 2.628 1.00 95.44 107 ILE A C 1
ATOM 857 O O . ILE A 1 107 ? -3.409 10.828 2.709 1.00 95.44 107 ILE A O 1
ATOM 861 N N . HIS A 1 108 ? -1.934 9.161 3.019 1.00 92.44 108 HIS A N 1
ATOM 862 C CA . HIS A 1 108 ? -2.864 8.213 3.640 1.00 92.44 108 HIS A CA 1
ATOM 863 C C . HIS A 1 108 ? -3.153 8.534 5.119 1.00 92.44 108 HIS A C 1
ATOM 865 O O . HIS A 1 108 ? -3.985 7.892 5.761 1.00 92.44 108 HIS A O 1
ATOM 871 N N . GLY A 1 109 ? -2.479 9.542 5.685 1.00 90.75 109 GLY A N 1
ATOM 872 C CA . GLY A 1 109 ? -2.699 9.999 7.055 1.00 90.75 109 GLY A CA 1
ATOM 873 C C . GLY A 1 109 ? -2.101 9.084 8.126 1.00 90.75 109 GLY A C 1
ATOM 874 O O . GLY A 1 109 ? -2.476 9.196 9.294 1.00 90.75 109 GLY A O 1
ATOM 875 N N . TYR A 1 110 ? -1.176 8.190 7.759 1.00 89.50 110 TYR A N 1
ATOM 876 C CA . TYR A 1 110 ? -0.541 7.265 8.705 1.00 89.50 110 TYR A CA 1
ATOM 877 C C . TYR A 1 110 ? 0.655 7.878 9.445 1.00 89.50 110 TYR A C 1
ATOM 879 O O . TYR A 1 110 ? 1.051 7.386 10.495 1.00 89.50 110 TYR A O 1
ATOM 887 N N . LEU A 1 111 ? 1.199 9.004 8.977 1.00 89.81 111 LEU A N 1
ATOM 888 C CA . LEU A 1 111 ? 2.204 9.773 9.721 1.00 89.81 111 LEU A CA 1
ATOM 889 C C . LEU A 1 111 ? 1.534 10.804 10.636 1.00 89.81 111 LEU A C 1
ATOM 891 O O . LEU A 1 111 ? 1.726 12.008 10.485 1.00 89.81 111 LEU A O 1
ATOM 895 N N . SER A 1 11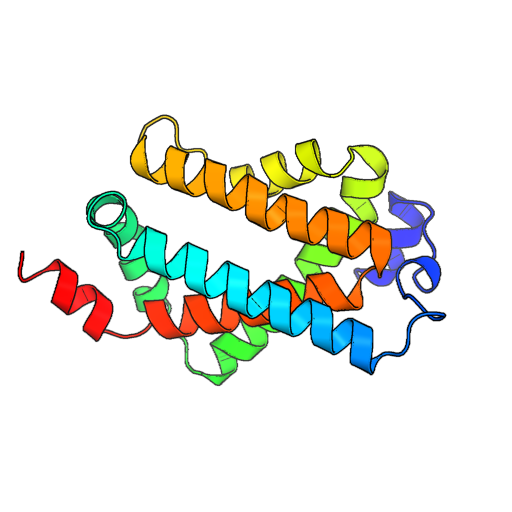2 ? 0.713 10.332 11.578 1.00 87.75 112 SER A N 1
ATOM 896 C CA . SER A 1 112 ? -0.000 11.198 12.523 1.00 87.75 112 SER A CA 1
ATOM 897 C C . SER A 1 112 ? 0.880 11.544 13.733 1.00 87.75 112 SER A C 1
ATOM 899 O O . SER A 1 112 ? 1.058 10.698 14.606 1.00 87.75 112 SER A O 1
ATOM 901 N N . PRO A 1 113 ? 1.383 12.787 13.883 1.00 83.25 113 PRO A N 1
ATOM 902 C CA . PRO A 1 113 ? 2.183 13.163 15.054 1.00 83.25 113 PRO A CA 1
ATOM 903 C C . PRO A 1 113 ? 1.362 13.203 16.352 1.00 83.25 113 PRO A C 1
ATOM 905 O O . PRO A 1 113 ? 1.924 13.223 17.442 1.00 83.25 113 PRO A O 1
ATOM 908 N N . LYS A 1 114 ? 0.026 13.228 16.249 1.00 89.00 114 LYS A N 1
ATOM 909 C CA . LYS A 1 114 ? -0.893 13.237 17.398 1.00 89.00 114 LYS A CA 1
ATOM 910 C C . LYS A 1 114 ? -1.212 11.835 17.913 1.00 89.00 114 LYS A C 1
ATOM 912 O O . LYS A 1 114 ? -1.651 11.702 19.050 1.00 89.00 114 LYS A O 1
ATOM 917 N N . ASP A 1 115 ? -1.009 10.811 17.087 1.00 90.69 115 ASP A N 1
ATOM 918 C CA . ASP A 1 115 ? -1.246 9.418 17.447 1.00 90.69 115 ASP A CA 1
ATOM 919 C C . ASP A 1 115 ? 0.015 8.600 17.165 1.00 90.69 115 ASP A C 1
ATOM 921 O O . ASP A 1 115 ? 0.254 8.134 16.051 1.00 90.69 115 ASP A O 1
ATOM 925 N N . TRP A 1 116 ? 0.829 8.423 18.205 1.00 92.19 116 TRP A N 1
ATOM 926 C CA . TRP A 1 116 ? 2.102 7.712 18.113 1.00 92.19 116 TRP A CA 1
ATOM 927 C C . TRP A 1 116 ? 1.949 6.247 17.676 1.00 92.19 116 TRP A C 1
ATOM 929 O O . TRP A 1 116 ? 2.880 5.687 17.100 1.00 92.19 116 TRP A O 1
ATOM 939 N N . ARG A 1 117 ? 0.789 5.616 17.913 1.00 93.25 117 ARG A N 1
ATOM 940 C CA . ARG A 1 117 ? 0.529 4.232 17.487 1.00 93.25 117 ARG A CA 1
ATOM 941 C C . ARG A 1 117 ? 0.340 4.195 15.981 1.00 93.25 117 ARG A C 1
ATOM 943 O O . ARG A 1 117 ? 0.998 3.413 15.301 1.00 93.25 117 ARG A O 1
ATOM 950 N N . ILE A 1 118 ? -0.487 5.098 15.455 1.00 92.81 118 ILE A N 1
ATOM 951 C CA . ILE A 1 118 ? -0.651 5.260 14.006 1.00 92.81 118 ILE A CA 1
ATOM 952 C C . ILE A 1 118 ? 0.672 5.666 13.356 1.00 92.81 118 ILE A C 1
ATOM 954 O O . ILE A 1 118 ? 1.004 5.119 12.313 1.00 92.81 118 ILE A O 1
ATOM 958 N N . PHE A 1 119 ? 1.479 6.510 14.005 1.00 93.69 119 PHE A N 1
ATOM 959 C CA . PHE A 1 119 ? 2.820 6.842 13.521 1.00 93.69 119 PHE A CA 1
ATOM 960 C C . PHE A 1 119 ? 3.735 5.610 13.392 1.00 93.69 119 PHE A C 1
ATOM 962 O O . PHE A 1 119 ? 4.404 5.456 12.371 1.00 93.69 119 PHE A O 1
ATOM 969 N N . ILE A 1 120 ? 3.744 4.703 14.379 1.00 93.56 120 ILE A N 1
ATOM 970 C CA . ILE A 1 120 ? 4.496 3.434 14.296 1.00 93.56 120 ILE A CA 1
ATOM 971 C C . ILE A 1 120 ? 3.991 2.574 13.139 1.00 93.56 120 ILE A C 1
ATOM 973 O O . ILE A 1 120 ? 4.798 2.048 12.372 1.00 93.56 120 ILE A O 1
ATOM 977 N N . TYR A 1 121 ? 2.671 2.447 12.992 1.00 95.19 121 TYR A N 1
ATOM 978 C CA . TYR A 1 121 ? 2.080 1.746 11.854 1.00 95.19 121 TYR A CA 1
ATOM 979 C C . TYR A 1 121 ? 2.531 2.374 10.526 1.00 95.19 121 TYR A C 1
ATOM 981 O O . TYR A 1 121 ? 2.995 1.662 9.638 1.00 95.19 121 TYR A O 1
ATOM 989 N N . GLY A 1 122 ? 2.505 3.706 10.426 1.00 96.12 122 GLY A N 1
ATOM 990 C CA . GLY A 1 122 ? 3.011 4.457 9.282 1.00 96.12 122 GLY A CA 1
ATOM 991 C C . GLY A 1 122 ? 4.482 4.171 8.983 1.00 96.12 122 GLY A C 1
ATOM 992 O O . GLY A 1 122 ? 4.839 3.967 7.827 1.00 96.12 122 GLY A O 1
ATOM 993 N N . PHE A 1 123 ? 5.336 4.067 10.002 1.00 96.38 123 PHE A N 1
ATOM 994 C CA . PHE A 1 123 ? 6.746 3.726 9.803 1.00 96.38 123 PHE A CA 1
ATOM 995 C C . PHE A 1 123 ? 6.934 2.333 9.184 1.00 96.38 123 PHE A C 1
ATOM 997 O O . PHE A 1 123 ? 7.731 2.172 8.260 1.00 96.38 123 PHE A O 1
ATOM 1004 N N . ILE A 1 124 ? 6.163 1.334 9.626 1.00 96.88 124 ILE A N 1
ATOM 1005 C CA . ILE A 1 124 ? 6.189 0.006 8.995 1.00 96.88 124 ILE A CA 1
ATOM 1006 C C . ILE A 1 124 ? 5.627 0.060 7.570 1.00 96.88 124 ILE A C 1
ATOM 1008 O O . ILE A 1 124 ? 6.197 -0.550 6.662 1.00 96.88 124 ILE A O 1
ATOM 1012 N N . MET A 1 125 ? 4.560 0.833 7.349 1.00 97.75 125 MET A N 1
ATOM 1013 C CA . MET A 1 125 ? 3.999 1.033 6.014 1.00 97.75 125 MET A CA 1
ATOM 1014 C C . MET A 1 125 ? 5.008 1.664 5.052 1.00 97.75 125 MET A C 1
ATOM 1016 O O . MET A 1 125 ? 5.052 1.252 3.898 1.00 97.75 125 MET A O 1
ATOM 1020 N N . ILE A 1 126 ? 5.878 2.576 5.503 1.00 98.50 126 ILE A N 1
ATOM 1021 C CA . ILE A 1 126 ? 6.960 3.110 4.654 1.00 98.50 126 ILE A CA 1
ATOM 1022 C C . ILE A 1 126 ? 7.853 1.970 4.157 1.00 98.50 126 ILE A C 1
ATOM 1024 O O . ILE A 1 126 ? 8.188 1.939 2.977 1.00 98.50 126 ILE A O 1
ATOM 1028 N N . GLY A 1 127 ? 8.197 1.009 5.020 1.00 98.31 127 GLY A N 1
ATOM 1029 C CA . GLY A 1 127 ? 8.978 -0.168 4.630 1.00 98.31 127 GLY A CA 1
ATOM 1030 C C . GLY A 1 127 ? 8.269 -1.042 3.590 1.00 98.31 127 GLY A C 1
ATOM 1031 O O . GLY A 1 127 ? 8.884 -1.439 2.603 1.00 98.31 127 GLY A O 1
ATOM 1032 N N . ILE A 1 128 ? 6.969 -1.294 3.767 1.00 98.38 128 ILE A N 1
ATOM 1033 C CA . ILE A 1 128 ? 6.151 -2.058 2.806 1.00 98.38 128 ILE A CA 1
ATOM 1034 C C . ILE A 1 128 ? 6.091 -1.346 1.447 1.00 98.38 128 ILE A C 1
ATOM 1036 O O . ILE A 1 128 ? 6.348 -1.952 0.410 1.00 98.38 128 ILE A O 1
ATOM 1040 N N . ILE A 1 129 ? 5.806 -0.045 1.447 1.00 98.38 129 ILE A N 1
ATOM 1041 C CA . ILE A 1 129 ? 5.693 0.754 0.223 1.00 98.38 129 ILE A CA 1
ATOM 1042 C C . ILE A 1 129 ? 7.062 0.948 -0.442 1.00 98.38 129 ILE A C 1
ATOM 1044 O O . ILE A 1 129 ? 7.138 1.022 -1.669 1.00 98.38 129 ILE A O 1
ATOM 1048 N N . ALA A 1 130 ? 8.154 0.982 0.324 1.00 98.56 130 ALA A N 1
ATOM 1049 C CA . ALA A 1 130 ? 9.505 0.941 -0.226 1.00 98.56 130 ALA A CA 1
ATOM 1050 C C . ALA A 1 130 ? 9.801 -0.414 -0.887 1.00 98.56 130 ALA A C 1
ATOM 1052 O O . ALA A 1 130 ? 10.381 -0.435 -1.969 1.00 98.56 130 ALA A O 1
ATOM 1053 N N . ALA A 1 131 ? 9.349 -1.534 -0.306 1.00 98.44 131 ALA A N 1
ATOM 1054 C CA . ALA A 1 131 ? 9.474 -2.854 -0.929 1.00 98.44 131 ALA A CA 1
ATOM 1055 C C . ALA A 1 131 ? 8.751 -2.921 -2.285 1.00 98.44 131 ALA A C 1
ATOM 1057 O O . ALA A 1 131 ? 9.290 -3.490 -3.229 1.00 98.44 131 ALA A O 1
ATOM 1058 N N . PHE A 1 132 ? 7.588 -2.276 -2.422 1.00 98.38 132 PHE A N 1
ATOM 1059 C CA . PHE A 1 132 ? 6.900 -2.155 -3.716 1.00 98.38 132 PHE A CA 1
ATOM 1060 C C . PHE A 1 132 ? 7.709 -1.293 -4.697 1.00 98.38 132 PHE A C 1
ATOM 1062 O O . PHE A 1 132 ? 7.771 -1.597 -5.885 1.00 98.38 132 PHE A O 1
ATOM 1069 N N . GLY A 1 133 ? 8.390 -0.258 -4.196 1.00 98.06 133 GLY A N 1
ATOM 1070 C CA . GLY A 1 133 ? 9.325 0.546 -4.982 1.00 98.06 133 GLY A CA 1
ATOM 1071 C C . GLY A 1 133 ? 10.516 -0.254 -5.515 1.00 98.06 133 GLY A C 1
ATOM 1072 O O . GLY A 1 133 ? 10.827 -0.145 -6.696 1.00 98.06 133 GLY A O 1
ATOM 1073 N N . TYR A 1 134 ? 11.136 -1.103 -4.694 1.00 98.25 134 TYR A N 1
ATOM 1074 C CA . TYR A 1 134 ? 12.188 -2.019 -5.158 1.00 98.25 134 TYR A CA 1
ATOM 1075 C C . TYR A 1 134 ? 11.646 -3.061 -6.141 1.00 98.25 134 TYR A C 1
ATOM 1077 O O . TYR A 1 134 ? 12.295 -3.376 -7.133 1.00 98.25 134 TYR A O 1
ATOM 1085 N N . LEU A 1 135 ? 10.430 -3.558 -5.907 1.00 97.19 135 LEU A N 1
ATOM 1086 C CA . LEU A 1 135 ? 9.771 -4.486 -6.818 1.00 97.19 135 LEU A CA 1
ATOM 1087 C C . LEU A 1 135 ? 9.525 -3.853 -8.203 1.00 97.19 135 LEU A C 1
ATOM 1089 O O . LEU A 1 135 ? 9.665 -4.535 -9.217 1.00 97.19 135 LEU A O 1
ATOM 1093 N N . TYR A 1 136 ? 9.219 -2.551 -8.245 1.00 96.81 136 TYR A N 1
ATOM 1094 C CA . TYR A 1 136 ? 9.133 -1.774 -9.482 1.00 96.81 136 TYR A CA 1
ATOM 1095 C C . TYR A 1 136 ? 10.489 -1.608 -10.180 1.00 96.81 136 TYR A C 1
ATOM 1097 O O . TYR A 1 136 ? 10.564 -1.736 -11.401 1.00 96.81 136 TYR A O 1
ATOM 1105 N N . ASP A 1 137 ? 11.562 -1.329 -9.441 1.00 95.38 137 ASP A N 1
ATOM 1106 C CA . ASP A 1 137 ? 12.885 -1.152 -10.050 1.00 95.38 137 ASP A CA 1
ATOM 1107 C C . ASP A 1 137 ? 13.333 -2.432 -10.780 1.00 95.38 137 ASP A C 1
ATOM 1109 O O . ASP A 1 137 ? 13.806 -2.344 -11.921 1.00 95.38 137 ASP A O 1
ATOM 1113 N N . GLU A 1 138 ? 13.072 -3.597 -10.172 1.00 95.25 138 GLU A N 1
ATOM 1114 C CA . GLU A 1 138 ? 13.420 -4.923 -10.701 1.00 95.25 138 GLU A CA 1
ATOM 1115 C C . GLU A 1 138 ? 12.498 -5.396 -11.837 1.00 95.25 138 GLU A C 1
ATOM 1117 O O . GLU A 1 138 ? 12.983 -5.831 -12.878 1.00 95.25 138 GLU A O 1
ATOM 1122 N N . TYR A 1 139 ? 11.172 -5.306 -11.668 1.00 94.69 139 TYR A N 1
ATOM 1123 C CA . TYR A 1 139 ? 10.203 -5.966 -12.564 1.00 94.69 139 TYR A CA 1
ATOM 1124 C C . TYR A 1 139 ? 9.143 -5.030 -13.161 1.00 94.69 139 TYR A C 1
ATOM 1126 O O . TYR A 1 139 ? 8.165 -5.478 -13.768 1.00 94.69 139 TYR A O 1
ATOM 1134 N N . LYS A 1 140 ? 9.318 -3.719 -12.988 1.00 95.00 140 LYS A N 1
ATOM 1135 C CA . LYS A 1 140 ? 8.420 -2.668 -13.483 1.00 95.00 140 LYS A CA 1
ATOM 1136 C C . LYS A 1 140 ? 6.998 -2.795 -12.932 1.00 95.00 140 LYS A C 1
ATOM 1138 O O . LYS A 1 140 ? 6.816 -3.231 -11.801 1.00 95.00 140 LYS A O 1
ATOM 1143 N N . ILE A 1 141 ? 5.983 -2.303 -13.647 1.00 95.56 141 ILE A N 1
ATOM 1144 C CA . ILE A 1 141 ? 4.697 -1.929 -13.036 1.00 95.56 141 ILE A CA 1
ATOM 1145 C C . ILE A 1 141 ? 3.807 -3.104 -12.618 1.00 95.56 141 ILE A C 1
ATOM 1147 O O . ILE A 1 141 ? 3.017 -2.963 -11.686 1.00 95.56 141 ILE A O 1
ATOM 1151 N N . ILE A 1 142 ? 3.904 -4.258 -13.286 1.00 95.62 142 ILE A N 1
ATOM 1152 C CA . ILE A 1 142 ? 2.941 -5.351 -13.085 1.00 95.62 142 ILE A CA 1
ATOM 1153 C C . ILE A 1 142 ? 3.042 -5.922 -11.662 1.00 95.62 142 ILE A C 1
ATOM 1155 O O . ILE A 1 142 ? 2.014 -5.969 -10.984 1.00 95.62 142 ILE A O 1
ATOM 1159 N N . PRO A 1 143 ? 4.220 -6.327 -11.151 1.00 97.75 143 PRO A N 1
ATOM 1160 C CA . PRO A 1 143 ? 4.296 -6.913 -9.814 1.00 97.75 143 PRO A CA 1
ATOM 1161 C C . PRO A 1 143 ? 3.869 -5.988 -8.664 1.00 97.75 143 PRO A C 1
ATOM 1163 O O . PRO A 1 143 ? 3.078 -6.454 -7.843 1.00 97.75 143 PRO A O 1
ATOM 1166 N N . PRO A 1 144 ? 4.303 -4.713 -8.568 1.00 98.12 144 PRO A N 1
ATOM 1167 C CA . PRO A 1 144 ? 3.853 -3.824 -7.500 1.00 98.12 144 PRO A CA 1
ATOM 1168 C C . PRO A 1 144 ? 2.357 -3.508 -7.602 1.00 98.12 144 PRO A C 1
ATOM 1170 O O . PRO A 1 144 ? 1.688 -3.505 -6.572 1.00 98.12 144 PRO A O 1
ATOM 1173 N N . ALA A 1 145 ? 1.792 -3.357 -8.808 1.00 98.31 145 ALA A N 1
ATOM 1174 C CA . ALA A 1 145 ? 0.347 -3.161 -8.973 1.00 98.31 145 ALA A CA 1
ATOM 1175 C C . ALA A 1 145 ? -0.462 -4.376 -8.488 1.00 98.31 145 ALA A C 1
ATOM 1177 O O . ALA A 1 145 ? -1.479 -4.222 -7.812 1.00 98.31 145 ALA A O 1
ATOM 1178 N N . ILE A 1 146 ? 0.008 -5.595 -8.776 1.00 98.50 146 ILE A N 1
ATOM 1179 C CA . ILE A 1 146 ? -0.607 -6.832 -8.275 1.00 98.50 146 ILE A CA 1
ATOM 1180 C C . ILE A 1 146 ? -0.436 -6.967 -6.757 1.00 98.50 146 ILE A C 1
ATOM 1182 O O . ILE A 1 146 ? -1.382 -7.368 -6.075 1.00 98.50 146 ILE A O 1
ATOM 1186 N N . ALA A 1 147 ? 0.735 -6.616 -6.220 1.00 98.69 147 ALA A N 1
ATOM 1187 C CA . ALA A 1 147 ? 0.989 -6.635 -4.783 1.00 98.69 147 ALA A CA 1
ATOM 1188 C C . ALA A 1 147 ? 0.043 -5.688 -4.037 1.00 98.69 147 ALA A C 1
ATOM 1190 O O . ALA A 1 147 ? -0.589 -6.101 -3.065 1.00 98.69 147 ALA A O 1
ATOM 1191 N N . HIS A 1 148 ? -0.107 -4.459 -4.530 1.00 98.62 148 HIS A N 1
ATOM 1192 C CA . HIS A 1 148 ? -1.014 -3.458 -3.978 1.00 98.62 148 HIS A CA 1
ATOM 1193 C C . HIS A 1 148 ? -2.477 -3.892 -4.104 1.00 98.62 148 HIS A C 1
ATOM 1195 O O . HIS A 1 148 ? -3.204 -3.901 -3.115 1.00 98.62 148 HIS A O 1
ATOM 1201 N N . PHE A 1 149 ? -2.893 -4.372 -5.276 1.00 98.69 149 PHE A N 1
ATOM 1202 C CA . PHE A 1 149 ? -4.238 -4.913 -5.469 1.00 98.69 149 PHE A CA 1
ATOM 1203 C C . PHE A 1 149 ? -4.584 -5.996 -4.431 1.00 98.69 149 PHE A C 1
ATOM 1205 O O . PHE A 1 149 ? -5.635 -5.940 -3.794 1.00 98.69 149 PHE A O 1
ATOM 1212 N N . ILE A 1 150 ? -3.696 -6.973 -4.228 1.00 98.69 150 ILE A N 1
ATOM 1213 C CA . ILE A 1 150 ? -3.907 -8.058 -3.257 1.00 98.69 150 ILE A CA 1
ATOM 1214 C C . ILE A 1 150 ? -3.899 -7.529 -1.825 1.00 98.69 150 ILE A C 1
ATOM 1216 O O . ILE A 1 150 ? -4.738 -7.947 -1.023 1.00 98.69 150 ILE A O 1
ATOM 1220 N N . PHE A 1 151 ? -2.981 -6.611 -1.519 1.00 98.56 151 PHE A N 1
ATOM 1221 C CA . PHE A 1 151 ? -2.908 -5.940 -0.227 1.00 98.56 151 PHE A CA 1
ATOM 1222 C C . PHE A 1 151 ? -4.251 -5.300 0.139 1.00 98.56 151 PHE A C 1
ATOM 1224 O O . PHE A 1 151 ? -4.818 -5.616 1.190 1.00 98.56 151 PHE A O 1
ATOM 1231 N N . ASP A 1 152 ? -4.811 -4.503 -0.768 1.00 98.06 152 ASP A N 1
ATOM 1232 C CA . ASP A 1 152 ? -6.080 -3.812 -0.555 1.00 98.06 152 ASP A CA 1
ATOM 1233 C C . ASP A 1 152 ? -7.260 -4.772 -0.464 1.00 98.06 152 ASP A C 1
ATOM 1235 O O . ASP A 1 152 ? -8.088 -4.623 0.435 1.00 98.06 152 ASP A O 1
ATOM 1239 N N . VAL A 1 153 ? -7.346 -5.776 -1.346 1.00 98.50 153 VAL A N 1
ATOM 1240 C CA . VAL A 1 153 ? -8.448 -6.753 -1.308 1.00 98.50 153 VAL A CA 1
ATOM 1241 C C . VAL A 1 153 ? -8.496 -7.440 0.054 1.00 98.50 153 VAL A C 1
ATOM 1243 O O . VAL A 1 153 ? -9.573 -7.585 0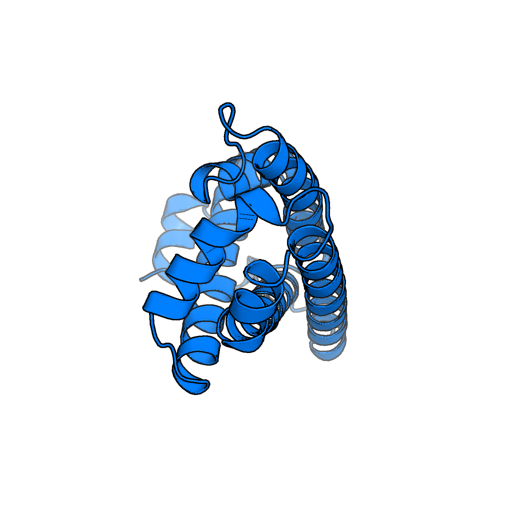.639 1.00 98.50 153 VAL A O 1
ATOM 1246 N N . ILE A 1 154 ? -7.339 -7.855 0.574 1.00 98.19 154 ILE A N 1
ATOM 1247 C CA . ILE A 1 154 ? -7.247 -8.551 1.859 1.00 98.19 154 ILE A CA 1
ATOM 1248 C C . ILE A 1 154 ? -7.616 -7.612 3.010 1.00 98.19 154 ILE A C 1
ATOM 1250 O O . ILE A 1 154 ? -8.447 -7.985 3.846 1.00 98.19 154 ILE A O 1
ATOM 1254 N N . LEU A 1 155 ? -7.035 -6.407 3.057 1.00 96.69 155 LEU A N 1
ATOM 1255 C CA . LEU A 1 155 ? -7.309 -5.447 4.128 1.00 96.69 155 LEU A CA 1
ATOM 1256 C C . LEU A 1 155 ? -8.773 -5.003 4.116 1.00 96.69 155 LEU A C 1
ATOM 1258 O O . LEU A 1 155 ? -9.451 -5.124 5.135 1.00 96.69 155 LEU A O 1
ATOM 1262 N N . LEU A 1 156 ? -9.286 -4.543 2.974 1.00 96.62 156 LEU A N 1
ATOM 1263 C CA . LEU A 1 156 ? -10.661 -4.059 2.861 1.00 96.62 156 LEU A CA 1
ATOM 1264 C C . LEU A 1 156 ? -11.664 -5.161 3.182 1.00 96.62 156 LEU A C 1
ATOM 1266 O O . LEU A 1 156 ? -12.608 -4.912 3.933 1.00 96.62 156 LEU A O 1
ATOM 1270 N N . TRP A 1 157 ? -11.454 -6.390 2.697 1.00 96.50 157 TRP A N 1
ATOM 1271 C CA . TRP A 1 157 ? -12.325 -7.505 3.067 1.00 96.50 157 TRP A CA 1
ATOM 1272 C C . TRP A 1 157 ? -12.277 -7.747 4.575 1.00 96.50 157 TRP A C 1
ATOM 1274 O O . TRP A 1 157 ? -13.329 -7.778 5.218 1.00 96.50 157 TRP A O 1
ATOM 1284 N N . ARG A 1 158 ? -11.086 -7.900 5.167 1.00 95.62 158 ARG A N 1
ATOM 1285 C CA . ARG A 1 158 ? -10.961 -8.207 6.599 1.00 95.62 158 ARG A CA 1
ATOM 1286 C C . ARG A 1 158 ? -11.607 -7.127 7.465 1.00 95.62 158 ARG A C 1
ATOM 1288 O O . ARG A 1 158 ? -12.401 -7.476 8.334 1.00 95.62 158 ARG A O 1
ATOM 1295 N N . LEU A 1 159 ? -11.321 -5.856 7.195 1.00 94.12 159 LEU A N 1
ATOM 1296 C CA . LEU A 1 159 ? -11.797 -4.722 7.993 1.00 94.12 159 LEU A CA 1
ATOM 1297 C C . LEU A 1 159 ? -13.293 -4.432 7.784 1.00 94.12 159 LEU A C 1
ATOM 1299 O O . LEU A 1 159 ? -13.944 -3.941 8.703 1.00 94.12 159 LEU A O 1
ATOM 1303 N N . SER A 1 160 ? -13.873 -4.817 6.641 1.00 94.44 160 SER A N 1
ATOM 1304 C CA . SER A 1 160 ? -15.322 -4.703 6.392 1.00 94.44 160 SER A CA 1
ATOM 1305 C C . SER A 1 160 ? -16.170 -5.718 7.177 1.00 94.44 160 SER A C 1
ATOM 1307 O O . SER A 1 160 ? -17.396 -5.607 7.206 1.00 94.44 160 SER A O 1
ATOM 1309 N N . LYS A 1 161 ? -15.567 -6.735 7.812 1.00 92.00 161 LYS A N 1
ATOM 1310 C CA . LYS A 1 161 ? -16.309 -7.721 8.617 1.00 92.00 161 LYS A CA 1
ATOM 1311 C C . LYS A 1 161 ? -16.681 -7.152 9.991 1.00 92.00 161 LYS A C 1
ATOM 1313 O O . LYS A 1 161 ? -15.801 -6.732 10.734 1.00 92.00 161 LYS A O 1
ATOM 1318 N N . LYS A 1 162 ? -17.959 -7.271 10.376 1.00 80.69 162 LYS A N 1
ATOM 1319 C CA . LYS A 1 162 ? -18.484 -6.859 11.699 1.00 80.69 162 LYS A CA 1
ATOM 1320 C C . LYS A 1 162 ? -17.808 -7.547 12.891 1.00 80.69 162 LYS A C 1
ATOM 1322 O O . LYS A 1 162 ? -17.629 -6.933 13.931 1.00 80.69 162 LYS A O 1
ATOM 1327 N N . GLU A 1 163 ? -17.352 -8.784 12.715 1.00 81.94 163 GLU A N 1
ATOM 1328 C CA . GLU A 1 163 ? -16.594 -9.522 13.738 1.00 81.94 163 GLU A CA 1
ATOM 1329 C C . GLU A 1 163 ? -15.366 -8.729 14.230 1.00 81.94 163 GLU A C 1
ATOM 1331 O O . GLU A 1 163 ? -14.979 -8.812 15.394 1.00 81.94 163 GLU A O 1
ATOM 1336 N N . ILE A 1 164 ? -14.746 -7.915 13.363 1.00 82.62 164 ILE A N 1
ATOM 1337 C CA . ILE A 1 164 ? -13.620 -7.067 13.765 1.00 82.62 164 ILE A CA 1
ATOM 1338 C C . ILE A 1 164 ? -14.057 -6.029 14.796 1.00 82.62 164 ILE A C 1
ATOM 1340 O O . ILE A 1 164 ? -13.364 -5.870 15.792 1.00 82.62 164 ILE A O 1
ATOM 1344 N N . SER A 1 165 ? -15.182 -5.340 14.602 1.00 77.31 165 SER A N 1
ATOM 1345 C CA . SER A 1 165 ? -15.641 -4.315 15.548 1.00 77.31 165 SER A CA 1
ATOM 1346 C C . SER A 1 165 ? -16.129 -4.924 16.864 1.00 77.31 165 SER A C 1
ATOM 1348 O O . SER A 1 165 ? -15.822 -4.380 17.919 1.00 77.31 165 SER A O 1
ATOM 1350 N N . GLU A 1 166 ? -16.797 -6.081 16.820 1.00 76.25 166 GLU A N 1
ATOM 1351 C CA . GLU A 1 166 ? -17.271 -6.802 18.017 1.00 76.25 166 GLU A CA 1
ATOM 1352 C C . GLU A 1 166 ? -16.109 -7.173 18.941 1.00 76.25 166 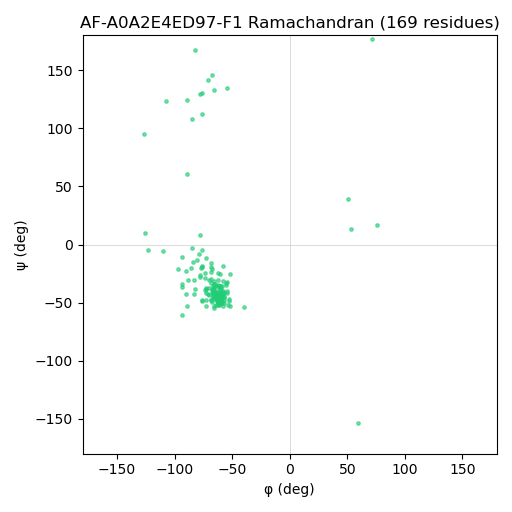GLU A C 1
ATOM 1354 O O . GLU A 1 166 ? -16.132 -6.879 20.136 1.00 76.25 166 GLU A O 1
ATOM 1359 N N . ASN A 1 167 ? -15.017 -7.687 18.366 1.00 74.88 167 ASN A N 1
ATOM 1360 C CA . ASN A 1 167 ? -13.815 -7.982 19.133 1.00 74.88 167 ASN A CA 1
ATOM 1361 C C . ASN A 1 167 ? -13.308 -6.733 19.895 1.00 74.88 167 ASN A C 1
ATOM 1363 O O . ASN A 1 167 ? -12.677 -6.872 20.948 1.00 74.88 167 ASN A O 1
ATOM 1367 N N . TYR A 1 168 ? -13.473 -5.522 19.342 1.00 75.44 168 TYR A N 1
ATOM 1368 C CA . TYR A 1 168 ? -12.988 -4.262 19.932 1.00 75.44 168 TYR A CA 1
ATOM 1369 C C . TYR A 1 168 ? -13.909 -3.720 21.032 1.00 75.44 168 TYR A C 1
ATOM 1371 O O . TYR A 1 168 ? -13.494 -2.804 21.738 1.00 75.44 168 TYR A O 1
ATOM 1379 N N . GLU A 1 169 ? -15.131 -4.238 21.162 1.00 68.19 169 GLU A N 1
ATOM 1380 C CA . GLU A 1 169 ? -16.106 -3.835 22.185 1.00 68.19 169 GLU A CA 1
ATOM 1381 C C . GLU A 1 169 ? -16.113 -4.764 23.408 1.00 68.19 169 GLU A C 1
ATOM 1383 O O . GLU A 1 169 ? -16.504 -4.335 24.489 1.00 68.19 169 GLU A O 1
ATOM 1388 N N . GLU A 1 170 ? -15.626 -6.002 23.277 1.00 61.12 170 GLU A N 1
ATOM 1389 C CA . GLU A 1 170 ? -15.515 -6.975 24.380 1.00 61.12 170 GLU A CA 1
ATOM 1390 C C . GLU A 1 170 ? -14.322 -6.741 25.344 1.00 61.12 170 GLU A C 1
ATOM 1392 O O . GLU A 1 170 ? -14.049 -7.584 26.202 1.00 61.12 170 GLU A O 1
ATOM 1397 N N . GLN A 1 171 ? -13.587 -5.626 25.229 1.00 55.78 171 GLN A N 1
ATOM 1398 C CA . GLN A 1 171 ? -12.409 -5.293 26.058 1.00 55.78 171 GLN A CA 1
ATOM 1399 C C . GLN A 1 171 ? -12.463 -3.862 26.585 1.00 55.78 171 GLN A C 1
ATOM 1401 O O . GLN A 1 171 ? -11.964 -3.657 27.715 1.00 55.78 171 GLN A O 1
#

Foldseek 3Di:
DLQVVLCVQPVDHPVNLAFPPDPVVVLLVLLLVLLVVLLVVLVCLCLDPLLVVVCLVVLCVLLVVVDDLVSQLVVLLCCLQVVLCCLQSRPCSPPNLQVSLLVVLVVVVQCPPVDVSSNVSSVVSSVSSSVLNVSCVVGGRRSSSSSSSSSSSSNSVVSNDPVSNVVSVVD

Solvent-accessible surface area (backbone atoms only — not comparable to full-atom values): 8831 Å² total; per-residue (Å²): 116,70,72,69,46,35,47,76,76,52,70,42,53,79,66,76,46,47,55,84,82,61,59,65,69,57,39,49,48,54,6,48,52,49,7,49,53,49,31,52,52,52,48,54,46,47,73,28,88,77,29,31,83,71,40,49,67,58,37,54,53,52,38,70,66,67,71,50,77,65,54,40,50,51,50,19,45,54,46,15,46,52,48,42,46,51,44,49,63,44,41,22,71,77,56,34,45,63,58,36,15,48,51,56,35,44,77,72,58,25,65,30,90,91,37,66,47,46,27,53,52,22,56,54,48,26,54,53,45,28,50,37,39,54,40,28,75,76,48,21,48,61,18,30,18,43,12,40,20,45,22,40,38,52,47,54,56,57,46,49,36,66,68,58,58,53,65,68,71,79,113

Mean predicted aligned error: 5.13 Å

Radius of gyration: 16.67 Å; Cα contacts (8 Å, |Δi|>4): 197; chains: 1; bounding box: 34×30×49 Å

Secondary structure (DSSP, 8-state):
-HHHHHHHHH---TTTTB-SSS-HHHHHHHHHHHHHHHHHHHHHHHHSTTTHHHHHHHHHHHHHTT--HHHHHHHHHHHHHHHHIIIIIIIIHHHHHHHHHHHHHHHTT---TT-HHHHHHHHHHHHHHHHHHHHHHHHBSHHHHHHHHHHHHHHHHHHHSHHHHHHHH--

Nearest PDB structures (foldseek):
  6ykm-assembly1_D  TM=2.023E-01  e=1.259E+00  Campylobacter jejuni subsp. jejuni 81-176
  8bqs-assembly1_Do  TM=2.943E-01  e=6.883E+00  Tetrahymena thermophila SB210
  1qu7-assembly1_A  TM=1.521E-01  e=7.930E+00  Escherichia coli

Sequence (171 aa):
MGLFTLNWVSDVLPIEIIDLHTPVYLQLFFGVATGFISAYIALYLIESKLIRPSSKKYIDLIQGLNLNRMEIVILSFCAGFGEEILFRACMQHYFGIWITAIVFVAIHGYLSPKDWRIFIYGFIMIGIIAAFGYLYDEYKIIPPAIAHFIFDVILLWRLSKKEISENYEEQ

pLDDT: mean 90.43, std 11.67, range [48.5, 98.69]